Protein AF-W4F5Z4-F1 (afdb_monomer_lite)

Radius of gyration: 16.93 Å; chains: 1; bounding box: 47×24×44 Å

pLDDT: mean 82.04, std 13.46, range [45.28, 96.81]

Structure (mmCIF, N/CA/C/O backbone):
data_AF-W4F5Z4-F1
#
_entry.id   AF-W4F5Z4-F1
#
loop_
_atom_site.group_PDB
_atom_site.id
_atom_site.type_symbol
_atom_site.label_atom_id
_atom_site.label_alt_id
_atom_site.label_comp_id
_atom_site.label_asym_id
_atom_site.label_entity_id
_atom_site.label_seq_id
_atom_site.pdbx_PDB_ins_code
_atom_site.Cartn_x
_atom_site.Cartn_y
_atom_site.Cartn_z
_atom_site.occupancy
_atom_site.B_iso_or_equiv
_atom_site.auth_seq_id
_atom_site.auth_comp_id
_atom_site.auth_asym_id
_atom_site.auth_atom_id
_atom_site.pdbx_PDB_model_num
ATOM 1 N N . MET A 1 1 ? 32.328 9.376 -22.594 1.00 53.75 1 MET A N 1
ATOM 2 C CA . MET A 1 1 ? 31.387 9.771 -21.524 1.00 53.75 1 MET A CA 1
ATOM 3 C C . MET A 1 1 ? 29.986 9.459 -22.028 1.00 53.75 1 MET A C 1
ATOM 5 O O . MET A 1 1 ? 29.615 9.985 -23.068 1.00 53.75 1 MET A O 1
ATOM 9 N N . VAL A 1 2 ? 29.262 8.523 -21.409 1.00 65.06 2 VAL A N 1
ATOM 10 C CA . VAL A 1 2 ? 27.874 8.239 -21.817 1.00 65.06 2 VAL A CA 1
ATOM 11 C C . VAL A 1 2 ? 27.025 9.410 -21.333 1.00 65.06 2 VAL A C 1
ATOM 13 O O . VAL A 1 2 ? 27.004 9.684 -20.135 1.00 65.06 2 VAL A O 1
ATOM 16 N N . ASN A 1 3 ? 26.368 10.122 -22.249 1.00 63.09 3 ASN A N 1
ATOM 17 C CA . ASN A 1 3 ? 25.423 11.173 -21.881 1.00 63.09 3 ASN A CA 1
ATOM 18 C C . ASN A 1 3 ? 24.192 10.516 -21.256 1.00 63.09 3 ASN A C 1
ATOM 20 O O . ASN A 1 3 ? 23.300 10.039 -21.954 1.00 63.09 3 ASN A O 1
ATOM 24 N N . VAL A 1 4 ? 24.171 10.456 -19.926 1.00 76.56 4 VAL A N 1
ATOM 25 C CA . VAL A 1 4 ? 23.025 9.963 -19.168 1.00 76.56 4 VAL A CA 1
ATOM 26 C C . VAL A 1 4 ? 21.972 11.066 -19.151 1.00 76.56 4 VAL A C 1
ATOM 28 O O . VAL A 1 4 ? 22.025 11.991 -18.345 1.00 76.56 4 VAL A O 1
ATOM 31 N N . SER A 1 5 ? 21.008 10.980 -20.064 1.00 77.94 5 SER A N 1
ATOM 32 C CA . SER A 1 5 ? 19.778 11.765 -19.981 1.00 77.94 5 SER A CA 1
ATOM 33 C C . SER A 1 5 ? 18.873 11.203 -18.879 1.00 77.94 5 SER A C 1
ATOM 35 O O . SER A 1 5 ? 18.958 10.020 -18.530 1.00 77.94 5 SER A O 1
ATOM 37 N N . TYR A 1 6 ? 17.933 12.013 -18.391 1.00 74.50 6 TYR A N 1
ATOM 38 C CA . TYR A 1 6 ? 16.899 11.572 -17.449 1.00 74.50 6 TYR A CA 1
ATOM 39 C C . TYR A 1 6 ? 16.121 10.330 -17.934 1.00 74.50 6 TYR A C 1
ATOM 41 O O . TYR A 1 6 ? 15.678 9.518 -17.122 1.00 74.50 6 TYR A O 1
ATOM 49 N N . SER A 1 7 ? 15.971 10.147 -19.252 1.00 80.44 7 SER A N 1
ATOM 50 C CA . SER A 1 7 ? 15.231 9.015 -19.815 1.00 80.44 7 SER A CA 1
ATOM 51 C C . SER A 1 7 ? 16.056 7.733 -19.924 1.00 80.44 7 SER A C 1
ATOM 53 O O . SER A 1 7 ? 15.461 6.663 -19.970 1.00 80.44 7 SER A O 1
ATOM 55 N N . THR A 1 8 ? 17.390 7.804 -19.873 1.00 84.94 8 THR A N 1
ATOM 56 C CA . THR A 1 8 ? 18.302 6.666 -20.112 1.00 84.94 8 THR A CA 1
ATOM 57 C C . THR A 1 8 ? 17.916 5.409 -19.327 1.00 84.94 8 THR A C 1
ATOM 59 O O . THR A 1 8 ? 17.834 4.321 -19.894 1.00 84.94 8 THR A O 1
ATOM 62 N N . ILE A 1 9 ? 17.615 5.543 -18.027 1.00 83.38 9 ILE A N 1
ATOM 63 C CA . ILE A 1 9 ? 17.210 4.400 -17.190 1.00 83.38 9 ILE A CA 1
ATOM 64 C C . ILE A 1 9 ? 15.819 3.885 -17.567 1.00 83.38 9 ILE A C 1
ATOM 66 O O . ILE A 1 9 ? 15.607 2.677 -17.655 1.00 83.38 9 ILE A O 1
ATOM 70 N N . ARG A 1 10 ? 14.860 4.785 -17.799 1.00 83.25 10 ARG A N 1
ATOM 71 C CA . ARG A 1 10 ? 13.499 4.408 -18.205 1.00 83.25 10 ARG A CA 1
ATOM 72 C C . ARG A 1 10 ? 13.517 3.669 -19.542 1.00 83.25 10 ARG A C 1
ATOM 74 O O . ARG A 1 10 ? 12.848 2.651 -19.681 1.00 83.25 10 ARG A O 1
ATOM 81 N N . ASP A 1 11 ? 14.294 4.162 -20.494 1.00 84.75 11 ASP A N 1
ATOM 82 C CA . ASP A 1 11 ? 14.380 3.613 -21.841 1.00 84.75 11 ASP A CA 1
ATOM 83 C C . ASP A 1 11 ? 15.090 2.248 -21.814 1.00 84.75 11 ASP A C 1
ATOM 85 O O . ASP A 1 11 ? 14.611 1.293 -22.425 1.00 84.75 11 ASP A O 1
ATOM 89 N N . GLY A 1 12 ? 16.149 2.104 -21.007 1.00 87.00 12 GLY A N 1
ATOM 90 C CA . GLY A 1 12 ? 16.795 0.812 -20.751 1.00 87.00 12 GLY A CA 1
ATOM 91 C C . GLY A 1 12 ? 15.848 -0.227 -20.137 1.00 87.00 12 GLY A C 1
ATOM 92 O O . GLY A 1 12 ? 15.797 -1.365 -20.604 1.00 87.00 12 GLY A O 1
ATOM 93 N N . ILE A 1 13 ? 15.039 0.173 -19.149 1.00 86.25 13 ILE A N 1
ATOM 94 C CA . ILE A 1 13 ? 13.985 -0.671 -18.561 1.00 86.25 13 ILE A CA 1
ATOM 95 C C . ILE A 1 13 ? 12.956 -1.091 -19.619 1.00 86.25 13 ILE A C 1
ATOM 97 O O . ILE A 1 13 ? 12.591 -2.264 -19.688 1.00 86.25 13 ILE A O 1
ATOM 101 N N . ASN A 1 14 ? 12.506 -0.155 -20.460 1.00 84.81 14 ASN A N 1
ATOM 102 C CA . ASN A 1 14 ? 11.559 -0.435 -21.541 1.00 84.81 14 ASN A CA 1
ATOM 103 C C . ASN A 1 14 ? 12.097 -1.488 -22.512 1.00 84.81 14 ASN A C 1
ATOM 105 O O . ASN A 1 14 ? 11.398 -2.453 -22.830 1.00 84.81 14 ASN A O 1
ATOM 109 N N . VAL A 1 15 ? 13.354 -1.343 -22.934 1.00 87.94 15 VAL A N 1
ATOM 110 C CA . VAL A 1 15 ? 14.018 -2.312 -23.812 1.00 87.94 15 VAL A CA 1
ATOM 111 C C . VAL A 1 15 ? 14.142 -3.679 -23.138 1.00 87.94 15 VAL A C 1
ATOM 113 O O . VAL A 1 15 ? 13.843 -4.689 -23.774 1.00 87.94 15 VAL A O 1
ATOM 116 N N . ALA A 1 16 ? 14.554 -3.731 -21.869 1.00 87.50 16 ALA A N 1
ATOM 117 C CA . ALA A 1 16 ? 14.717 -4.986 -21.138 1.00 87.50 16 ALA A CA 1
ATOM 118 C C . ALA A 1 16 ? 13.390 -5.749 -20.997 1.00 87.50 16 ALA A C 1
ATOM 120 O O . ALA A 1 16 ? 13.319 -6.908 -21.397 1.00 87.50 16 ALA A O 1
ATOM 121 N N . CYS A 1 17 ? 12.325 -5.097 -20.523 1.00 86.75 17 CYS A N 1
ATOM 122 C CA . CYS A 1 17 ? 11.014 -5.737 -20.382 1.00 86.75 17 CYS A CA 1
ATOM 123 C C . CYS A 1 17 ? 10.438 -6.191 -21.729 1.00 86.75 17 CYS A C 1
ATOM 125 O O . CYS A 1 17 ? 9.893 -7.288 -21.809 1.00 86.75 17 CYS A O 1
ATOM 127 N N . LYS A 1 18 ? 10.613 -5.403 -22.805 1.00 86.62 18 LYS A N 1
ATOM 128 C CA . LYS A 1 18 ? 10.191 -5.811 -24.155 1.00 86.62 18 LYS A CA 1
ATOM 129 C C . LYS A 1 18 ? 10.913 -7.083 -24.606 1.00 86.62 18 LYS A C 1
ATOM 131 O O . LYS A 1 18 ? 10.277 -7.973 -25.159 1.00 86.62 18 LYS A O 1
ATOM 136 N N . LYS A 1 19 ? 12.223 -7.190 -24.352 1.00 90.50 19 LYS A N 1
ATOM 137 C CA . LYS A 1 19 ? 13.011 -8.395 -24.673 1.00 90.50 19 LYS A CA 1
ATOM 138 C C . LYS A 1 19 ? 12.550 -9.628 -23.897 1.00 90.50 19 LYS A C 1
ATOM 140 O O . LYS A 1 19 ? 12.630 -10.726 -24.430 1.00 90.50 19 LYS A O 1
ATOM 145 N N . THR A 1 20 ? 12.074 -9.457 -22.667 1.00 90.00 20 THR A N 1
ATOM 146 C CA . THR A 1 20 ? 11.593 -10.561 -21.823 1.00 90.00 20 THR A CA 1
ATOM 147 C C . THR A 1 20 ? 10.083 -10.799 -21.930 1.00 90.00 20 THR A C 1
ATOM 149 O O . THR A 1 20 ? 9.553 -11.596 -21.164 1.00 90.00 20 THR A O 1
ATOM 152 N N . GLY A 1 21 ? 9.374 -10.103 -22.828 1.00 86.94 21 GLY A N 1
ATOM 153 C CA . GLY A 1 21 ? 7.923 -10.246 -23.006 1.00 86.94 21 GLY A CA 1
ATOM 154 C C . GLY A 1 21 ? 7.074 -9.714 -21.843 1.00 86.94 21 GLY A C 1
ATOM 155 O O . GLY A 1 21 ? 5.911 -10.083 -21.722 1.00 86.94 21 GLY A O 1
ATOM 156 N N . ILE A 1 22 ? 7.636 -8.864 -20.978 1.00 83.25 22 ILE A N 1
ATOM 157 C CA . ILE A 1 22 ? 6.903 -8.232 -19.875 1.00 83.25 22 ILE A CA 1
ATOM 158 C C . ILE A 1 22 ? 6.246 -6.960 -20.404 1.00 83.25 22 ILE A C 1
ATOM 160 O O . ILE A 1 22 ? 6.940 -5.998 -20.750 1.00 83.25 22 ILE A O 1
ATOM 164 N N . ASP A 1 23 ? 4.916 -6.945 -20.437 1.00 79.38 23 ASP A N 1
ATOM 165 C CA . ASP A 1 23 ? 4.164 -5.747 -20.793 1.00 79.38 23 ASP A CA 1
ATOM 166 C C . ASP A 1 23 ? 4.251 -4.697 -19.674 1.00 79.38 23 ASP A C 1
ATOM 168 O O . ASP A 1 23 ? 4.140 -5.001 -18.482 1.00 79.38 23 ASP A O 1
ATOM 172 N N . GLN A 1 24 ? 4.481 -3.443 -20.053 1.00 74.44 24 GLN A N 1
ATOM 173 C CA . GLN A 1 24 ? 4.545 -2.333 -19.114 1.00 74.44 24 GLN A CA 1
ATOM 174 C C . GLN A 1 24 ? 3.927 -1.070 -19.704 1.00 74.44 24 GLN A C 1
ATOM 176 O O . GLN A 1 24 ? 4.166 -0.707 -20.851 1.00 74.44 24 GLN A O 1
ATOM 181 N N . ALA A 1 25 ? 3.239 -0.299 -18.864 1.00 72.19 25 ALA A N 1
ATOM 182 C CA . ALA A 1 25 ? 2.652 0.989 -19.237 1.00 72.19 25 ALA A CA 1
ATOM 183 C C . ALA A 1 25 ? 3.690 2.136 -19.346 1.00 72.19 25 ALA A C 1
ATOM 185 O O . ALA A 1 25 ? 3.401 3.274 -18.981 1.00 72.19 25 ALA A O 1
ATOM 186 N N . GLY A 1 26 ? 4.935 1.841 -19.739 1.00 67.88 26 GLY A N 1
ATOM 187 C CA . GLY A 1 26 ? 6.015 2.829 -19.888 1.00 67.88 26 GLY A CA 1
ATOM 188 C C . GLY A 1 26 ? 6.423 3.553 -18.595 1.00 67.88 26 GLY A C 1
ATOM 189 O O . GLY A 1 26 ? 7.039 4.619 -18.645 1.00 67.88 26 GLY A O 1
ATOM 190 N N . ARG A 1 27 ? 6.083 2.997 -17.422 1.00 69.56 27 ARG A N 1
ATOM 191 C CA . ARG A 1 27 ? 6.324 3.621 -16.105 1.00 69.56 27 ARG A CA 1
ATOM 192 C C . ARG A 1 27 ? 7.799 3.581 -15.673 1.00 69.56 27 ARG A C 1
ATOM 194 O O . ARG A 1 27 ? 8.158 4.228 -14.685 1.00 69.56 27 ARG A O 1
ATOM 201 N N . GLY A 1 28 ? 8.659 2.838 -16.375 1.00 76.56 28 GLY A N 1
ATOM 202 C CA . GLY A 1 28 ? 10.080 2.710 -16.047 1.00 76.56 28 GLY A CA 1
ATOM 203 C C . GLY A 1 28 ? 10.304 2.248 -14.605 1.00 76.56 28 GLY A C 1
ATOM 204 O O . GLY A 1 28 ? 9.616 1.362 -14.100 1.00 76.56 28 GLY A O 1
ATOM 205 N N . ALA A 1 29 ? 11.218 2.913 -13.894 1.00 78.94 29 ALA A N 1
ATOM 206 C CA . ALA A 1 29 ? 11.532 2.611 -12.494 1.00 78.94 29 ALA A CA 1
ATOM 207 C C . ALA A 1 29 ? 10.331 2.754 -11.535 1.00 78.94 29 ALA A C 1
ATOM 209 O O . ALA A 1 29 ? 10.319 2.152 -10.461 1.00 78.94 29 ALA A O 1
ATOM 210 N N . HIS A 1 30 ? 9.301 3.527 -11.901 1.00 78.00 30 HIS A N 1
ATOM 211 C CA . HIS A 1 30 ? 8.116 3.678 -11.059 1.00 78.00 30 HIS A CA 1
ATOM 212 C C . HIS A 1 30 ? 7.301 2.380 -10.980 1.00 78.00 30 HIS A C 1
ATOM 214 O O . HIS A 1 30 ? 6.829 2.034 -9.900 1.00 78.00 30 HIS A O 1
ATOM 220 N N . GLY A 1 31 ? 7.223 1.614 -12.077 1.00 77.81 31 GLY A N 1
ATOM 221 C CA . GLY A 1 31 ? 6.574 0.297 -12.102 1.00 77.81 31 GLY A CA 1
ATOM 222 C C . GLY A 1 31 ? 7.196 -0.678 -11.099 1.00 77.81 31 GLY A C 1
ATOM 223 O O . GLY A 1 31 ? 6.483 -1.315 -10.326 1.00 77.81 31 GLY A O 1
ATOM 224 N N . PHE A 1 32 ? 8.529 -0.706 -11.030 1.00 82.25 32 PHE A N 1
ATOM 225 C CA . PHE A 1 32 ? 9.258 -1.531 -10.065 1.00 82.25 32 PHE A CA 1
ATOM 226 C C . PHE A 1 32 ? 9.018 -1.113 -8.614 1.00 82.25 32 PHE A C 1
ATOM 228 O O . PHE A 1 32 ? 8.898 -1.978 -7.751 1.00 82.25 32 PHE A O 1
ATOM 235 N N . ARG A 1 33 ? 8.877 0.190 -8.330 1.00 82.38 33 ARG A N 1
ATOM 236 C CA . ARG A 1 33 ? 8.518 0.656 -6.979 1.00 82.38 33 ARG A CA 1
ATOM 237 C C . ARG A 1 33 ? 7.151 0.131 -6.537 1.00 82.38 33 ARG A C 1
ATOM 239 O O . ARG A 1 33 ? 7.022 -0.294 -5.393 1.00 82.38 33 ARG A O 1
ATOM 246 N N . HIS A 1 34 ? 6.161 0.111 -7.432 1.00 82.25 34 HIS A N 1
ATOM 247 C CA . HIS A 1 34 ? 4.853 -0.482 -7.132 1.00 82.25 34 HIS A CA 1
ATOM 248 C C . HIS A 1 34 ? 4.945 -1.993 -6.914 1.00 82.25 34 HIS A C 1
ATOM 250 O O . HIS A 1 34 ? 4.389 -2.509 -5.949 1.00 82.25 34 HIS A O 1
ATOM 256 N N . ALA A 1 35 ? 5.651 -2.704 -7.798 1.00 84.62 35 ALA A N 1
ATOM 257 C CA . ALA A 1 35 ? 5.823 -4.150 -7.686 1.00 84.62 35 ALA A CA 1
ATOM 258 C C . ALA A 1 35 ? 6.503 -4.534 -6.362 1.00 84.62 35 ALA A C 1
ATOM 260 O O . ALA A 1 35 ? 6.034 -5.431 -5.665 1.00 84.62 35 ALA A O 1
ATOM 261 N N . TYR A 1 36 ? 7.546 -3.794 -5.976 1.00 88.38 36 TYR A N 1
ATOM 262 C CA . TYR A 1 36 ? 8.211 -3.954 -4.688 1.00 88.38 36 TYR A CA 1
ATOM 263 C C . TYR A 1 36 ? 7.252 -3.726 -3.517 1.00 88.38 36 TYR A C 1
ATOM 265 O O . TYR A 1 36 ? 7.169 -4.565 -2.625 1.00 88.38 36 TYR A O 1
ATOM 273 N N . ALA A 1 37 ? 6.498 -2.623 -3.530 1.00 86.50 37 ALA A N 1
ATOM 274 C CA . ALA A 1 37 ? 5.564 -2.308 -2.455 1.00 86.50 37 ALA A CA 1
ATOM 275 C C . ALA A 1 37 ? 4.496 -3.394 -2.282 1.00 86.50 37 ALA A C 1
ATOM 277 O O . ALA A 1 37 ? 4.261 -3.831 -1.160 1.00 86.50 37 ALA A O 1
ATOM 278 N N . ARG A 1 38 ? 3.903 -3.874 -3.384 1.00 87.69 38 ARG A N 1
ATOM 279 C CA . ARG A 1 38 ? 2.907 -4.958 -3.354 1.00 87.69 38 ARG A CA 1
ATOM 280 C C . ARG A 1 38 ? 3.502 -6.248 -2.793 1.00 87.69 38 ARG A C 1
ATOM 282 O O . ARG A 1 38 ? 2.940 -6.820 -1.868 1.00 87.69 38 ARG A O 1
ATOM 289 N N . ASN A 1 39 ? 4.685 -6.640 -3.264 1.00 91.88 39 ASN A N 1
ATOM 290 C CA . ASN A 1 39 ? 5.365 -7.830 -2.756 1.00 91.88 39 ASN A CA 1
ATOM 291 C C . ASN A 1 39 ? 5.696 -7.708 -1.255 1.00 91.88 39 ASN A C 1
ATOM 293 O O . ASN A 1 39 ? 5.486 -8.643 -0.486 1.00 91.88 39 ASN A O 1
ATOM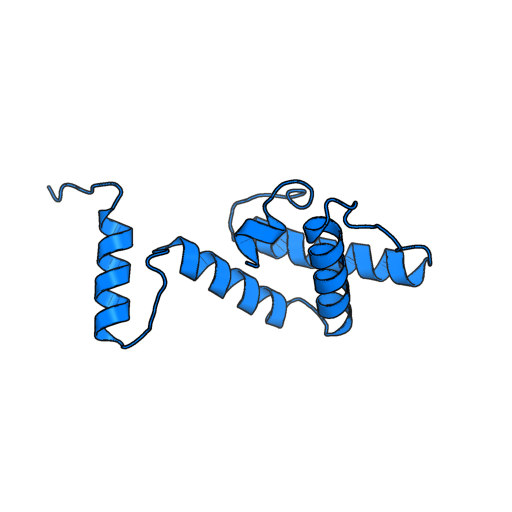 297 N N . ARG A 1 40 ? 6.141 -6.531 -0.797 1.00 92.25 40 ARG A N 1
ATOM 298 C CA . ARG A 1 40 ? 6.395 -6.303 0.632 1.00 92.25 40 ARG A CA 1
ATOM 299 C C . ARG A 1 40 ? 5.125 -6.265 1.468 1.00 92.25 40 ARG A C 1
ATOM 301 O O . ARG A 1 40 ? 5.160 -6.762 2.588 1.00 92.25 40 ARG A O 1
ATOM 308 N N . MET A 1 41 ? 4.011 -5.755 0.944 1.00 91.19 41 MET A N 1
ATOM 309 C CA . MET A 1 41 ? 2.709 -5.899 1.603 1.00 91.19 41 MET A CA 1
ATOM 310 C C . MET A 1 41 ? 2.354 -7.375 1.775 1.00 91.19 41 MET A C 1
ATOM 312 O O . MET A 1 41 ? 1.906 -7.762 2.849 1.00 91.19 41 MET A O 1
ATOM 316 N N . ASP A 1 42 ? 2.616 -8.216 0.772 1.00 92.31 42 ASP A N 1
ATOM 317 C CA . ASP A 1 42 ? 2.352 -9.651 0.880 1.00 92.31 42 ASP A CA 1
ATOM 318 C C . ASP A 1 42 ? 3.188 -10.353 1.948 1.00 92.31 42 ASP A C 1
ATOM 320 O O . ASP A 1 42 ? 2.703 -11.290 2.576 1.00 92.31 42 ASP A O 1
ATOM 324 N N . GLN A 1 43 ? 4.409 -9.875 2.182 1.00 94.56 43 GLN A N 1
ATOM 325 C CA . GLN A 1 43 ? 5.326 -10.432 3.176 1.00 94.56 43 GLN A CA 1
ATOM 326 C C . GLN A 1 43 ? 5.103 -9.893 4.594 1.00 94.56 43 GLN A C 1
ATOM 328 O O . GLN A 1 43 ? 5.450 -10.567 5.561 1.00 94.56 43 GLN A O 1
ATOM 333 N N . LEU A 1 44 ? 4.606 -8.661 4.731 1.00 93.88 44 LEU A N 1
ATOM 334 C CA . LEU A 1 44 ? 4.527 -7.962 6.017 1.00 93.88 44 LEU A CA 1
ATOM 335 C C . LEU A 1 44 ? 3.117 -7.890 6.596 1.00 93.88 44 LEU A C 1
ATOM 337 O O . LEU A 1 44 ? 2.991 -7.683 7.800 1.00 93.88 44 LEU A O 1
ATOM 341 N N . MET A 1 45 ? 2.081 -8.000 5.762 1.00 94.44 45 MET A N 1
ATOM 342 C CA . MET A 1 45 ? 0.698 -7.804 6.187 1.00 94.44 45 MET A CA 1
ATOM 343 C C . MET A 1 45 ? -0.077 -9.117 6.239 1.00 94.44 45 MET A C 1
ATOM 345 O O . MET A 1 45 ? -0.056 -9.912 5.297 1.00 94.44 45 MET A O 1
ATOM 349 N N . THR A 1 46 ? -0.839 -9.299 7.316 1.00 96.81 46 THR A N 1
ATOM 350 C CA . THR A 1 46 ? -1.859 -10.349 7.414 1.00 96.81 46 THR A CA 1
ATOM 351 C C . THR A 1 46 ? -3.022 -10.079 6.455 1.00 96.81 46 THR A C 1
ATOM 353 O O . THR A 1 46 ? -3.174 -8.976 5.924 1.00 96.81 46 THR A O 1
ATOM 356 N N . ALA A 1 47 ? -3.889 -11.074 6.241 1.00 95.75 47 ALA A N 1
ATOM 357 C CA . ALA A 1 47 ? -5.095 -10.899 5.428 1.00 95.75 47 ALA A CA 1
ATOM 358 C C . A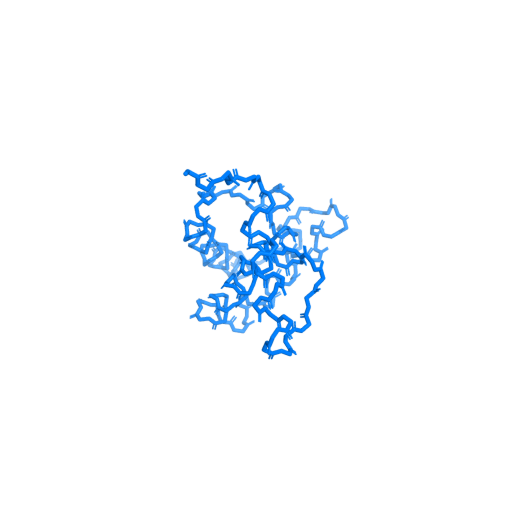LA A 1 47 ? -5.998 -9.769 5.962 1.00 95.75 47 ALA A C 1
ATOM 360 O O . ALA A 1 47 ? -6.470 -8.936 5.193 1.00 95.75 47 ALA A O 1
ATOM 361 N N . GLU A 1 48 ? -6.169 -9.682 7.282 1.00 95.56 48 GLU A N 1
ATOM 362 C CA . GLU A 1 48 ? -6.950 -8.626 7.936 1.00 95.56 48 GLU A CA 1
ATOM 363 C C . GLU A 1 48 ? -6.335 -7.240 7.725 1.00 95.56 48 GLU A C 1
ATOM 365 O O . GLU A 1 48 ? -7.045 -6.281 7.424 1.00 95.56 48 GLU A O 1
ATOM 370 N N . GLN A 1 49 ? -5.006 -7.134 7.807 1.00 94.62 49 GLN A N 1
ATOM 371 C CA . GLN A 1 49 ? -4.294 -5.885 7.540 1.00 94.62 49 GLN A CA 1
ATOM 372 C C . GLN A 1 49 ? -4.400 -5.472 6.067 1.00 94.62 49 GLN A C 1
ATOM 374 O O . GLN A 1 49 ? -4.559 -4.289 5.776 1.00 94.62 49 GLN A O 1
ATOM 379 N N . LYS A 1 50 ? -4.378 -6.424 5.124 1.00 93.06 50 LYS A N 1
ATOM 380 C CA . LYS A 1 50 ? -4.625 -6.139 3.698 1.00 93.06 50 LYS A CA 1
ATOM 381 C C . LYS A 1 50 ? -6.050 -5.631 3.467 1.00 93.06 50 LYS A C 1
ATOM 383 O O . LYS A 1 50 ? -6.230 -4.648 2.753 1.00 93.06 50 LYS A O 1
ATOM 388 N N . THR A 1 51 ? -7.045 -6.229 4.121 1.00 94.25 51 THR A N 1
ATOM 389 C CA . THR A 1 51 ? -8.437 -5.752 4.082 1.00 94.25 51 THR A CA 1
ATOM 390 C C . THR A 1 51 ? -8.567 -4.350 4.677 1.00 94.25 51 THR A C 1
ATOM 392 O O . THR A 1 51 ? -9.204 -3.480 4.083 1.00 94.25 51 THR A O 1
ATOM 395 N N . MET A 1 52 ? -7.921 -4.088 5.817 1.00 94.06 52 MET A N 1
ATOM 396 C CA . MET A 1 52 ? -7.870 -2.752 6.413 1.00 94.06 52 MET A CA 1
ATOM 397 C C . MET A 1 52 ? -7.183 -1.747 5.478 1.00 94.06 52 MET A C 1
ATOM 399 O O . MET A 1 52 ? -7.682 -0.641 5.292 1.00 94.06 52 MET A O 1
ATOM 403 N N . MET A 1 53 ? -6.088 -2.134 4.819 1.00 90.69 53 MET A N 1
ATOM 404 C CA . MET A 1 53 ? -5.417 -1.292 3.827 1.00 90.69 53 MET A CA 1
ATOM 405 C C . MET A 1 53 ? -6.335 -0.960 2.649 1.00 90.69 53 MET A C 1
ATOM 407 O O . MET A 1 53 ? -6.369 0.189 2.212 1.00 90.69 53 MET A O 1
ATOM 411 N N . GLN A 1 54 ? -7.122 -1.924 2.167 1.00 89.88 54 GLN A N 1
ATOM 412 C CA . GLN A 1 54 ? -8.101 -1.670 1.113 1.00 89.88 54 GLN A CA 1
ATOM 413 C C . GLN A 1 54 ? -9.173 -0.673 1.572 1.00 89.88 54 GLN A C 1
ATOM 415 O O . GLN A 1 54 ? -9.412 0.308 0.874 1.00 89.88 54 GLN A O 1
ATOM 420 N N . ARG A 1 55 ? -9.721 -0.828 2.788 1.00 91.31 55 ARG A N 1
ATOM 421 C CA . ARG A 1 55 ? -10.657 0.152 3.380 1.00 91.31 55 ARG A CA 1
ATOM 422 C C . ARG A 1 55 ? -10.052 1.560 3.427 1.00 91.31 55 ARG A C 1
ATOM 424 O O . ARG A 1 55 ? -10.721 2.533 3.083 1.00 91.31 55 ARG A O 1
ATOM 431 N N . ILE A 1 56 ? -8.781 1.676 3.818 1.00 88.56 56 ILE A N 1
ATOM 432 C CA . ILE A 1 56 ? -8.050 2.952 3.844 1.00 88.56 56 ILE A CA 1
ATOM 433 C C . ILE A 1 56 ? -7.940 3.550 2.434 1.00 88.56 56 ILE A C 1
ATOM 435 O O . ILE A 1 56 ? -8.214 4.739 2.245 1.00 88.56 56 ILE A O 1
ATOM 439 N N . ILE A 1 57 ? -7.549 2.743 1.441 1.00 86.31 57 ILE A N 1
ATOM 440 C CA . ILE A 1 57 ? -7.450 3.164 0.036 1.00 86.31 57 ILE A CA 1
ATOM 441 C C . ILE A 1 57 ? -8.804 3.665 -0.459 1.00 86.31 57 ILE A C 1
ATOM 443 O O . ILE A 1 57 ? -8.862 4.748 -1.046 1.00 86.31 57 ILE A O 1
ATOM 447 N N . ASP A 1 58 ? -9.874 2.920 -0.190 1.00 88.38 58 ASP A N 1
ATOM 448 C CA . ASP A 1 58 ? -11.231 3.240 -0.623 1.00 88.38 58 ASP A CA 1
ATOM 449 C C . ASP A 1 58 ? -11.705 4.551 0.002 1.00 88.38 58 ASP A C 1
ATOM 451 O O . ASP A 1 58 ? -12.146 5.445 -0.723 1.00 88.38 58 ASP A O 1
ATOM 455 N N . ASN A 1 59 ? -11.497 4.740 1.309 1.00 88.00 59 ASN A N 1
ATOM 456 C CA . ASN A 1 59 ? -11.766 6.002 1.999 1.00 88.00 59 ASN A CA 1
ATOM 457 C C . ASN A 1 59 ? -11.035 7.180 1.330 1.00 88.00 59 ASN A C 1
ATOM 459 O O . ASN A 1 59 ? -11.649 8.187 0.966 1.0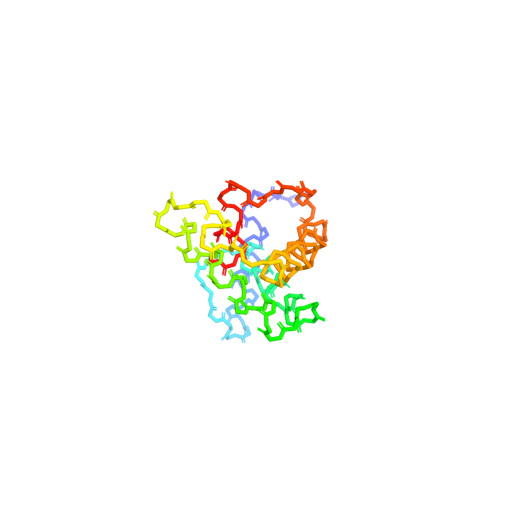0 88.00 59 ASN A O 1
ATOM 463 N N . CYS A 1 60 ? -9.727 7.048 1.100 1.00 84.50 60 CYS A N 1
ATOM 464 C CA . CYS A 1 60 ? -8.934 8.083 0.439 1.00 84.50 60 CYS A CA 1
ATOM 465 C C . CYS A 1 60 ? -9.292 8.268 -1.046 1.00 84.50 60 CYS A C 1
ATOM 467 O O . CYS A 1 60 ? -9.031 9.329 -1.624 1.00 84.50 60 CYS A O 1
ATOM 469 N N . SER A 1 61 ? -9.856 7.250 -1.702 1.00 84.06 61 SER A N 1
ATOM 470 C CA . SER A 1 61 ? -10.264 7.321 -3.106 1.00 84.06 61 SER A CA 1
ATOM 471 C C . SER A 1 61 ? -11.378 8.348 -3.311 1.00 84.06 61 SER A C 1
ATOM 473 O O . SER A 1 61 ? -11.306 9.113 -4.274 1.00 84.06 61 SER A O 1
ATOM 475 N N . ILE A 1 62 ? -12.281 8.451 -2.329 1.00 86.31 62 ILE A N 1
ATOM 476 C CA . ILE A 1 62 ? -13.445 9.345 -2.291 1.00 86.31 62 ILE A CA 1
ATOM 477 C C . ILE A 1 62 ? -13.241 10.584 -1.398 1.00 86.31 62 ILE A C 1
ATOM 479 O O . ILE A 1 62 ? -14.206 11.180 -0.928 1.00 86.31 62 ILE A O 1
ATOM 483 N N . ASN A 1 63 ? -11.987 10.982 -1.152 1.00 84.12 63 ASN A N 1
ATOM 484 C CA . ASN A 1 63 ? -11.609 12.144 -0.328 1.00 84.12 63 ASN A CA 1
ATOM 485 C C . ASN A 1 63 ? -12.082 12.096 1.140 1.00 84.12 63 ASN A C 1
ATOM 487 O O . ASN A 1 63 ? -12.193 13.138 1.787 1.00 84.12 63 ASN A O 1
ATOM 491 N N . ARG A 1 64 ? -12.322 10.905 1.700 1.00 86.69 64 ARG A N 1
ATOM 492 C CA . ARG A 1 64 ? -12.519 10.733 3.146 1.00 86.69 64 ARG A CA 1
ATOM 493 C C . ARG A 1 64 ? -11.180 10.552 3.860 1.00 86.69 64 ARG A C 1
ATOM 495 O O . ARG A 1 64 ? -10.162 10.215 3.250 1.00 86.69 64 ARG A O 1
ATOM 502 N N . LYS A 1 65 ? -11.192 10.770 5.179 1.00 87.19 65 LYS A N 1
ATOM 503 C CA . LYS A 1 65 ? -10.048 10.459 6.046 1.00 87.19 65 LYS A CA 1
ATOM 504 C C . LYS A 1 65 ? -9.761 8.954 6.023 1.00 87.19 65 LYS A C 1
ATOM 506 O O . LYS A 1 65 ? -10.686 8.156 5.916 1.00 87.19 65 LYS A O 1
ATOM 511 N N . ALA A 1 66 ? -8.488 8.577 6.136 1.00 85.94 66 ALA A N 1
ATOM 512 C CA . ALA A 1 66 ? -8.049 7.179 6.116 1.00 85.94 66 ALA A CA 1
ATOM 513 C C . ALA A 1 66 ? -8.731 6.323 7.200 1.00 85.94 66 ALA A C 1
ATOM 515 O O . ALA A 1 66 ? -9.107 5.184 6.940 1.00 85.94 66 ALA A O 1
ATOM 516 N N . ASP A 1 67 ? -8.942 6.907 8.378 1.00 89.25 67 ASP A N 1
ATOM 517 C CA . ASP A 1 67 ? -9.567 6.296 9.552 1.00 89.25 67 ASP A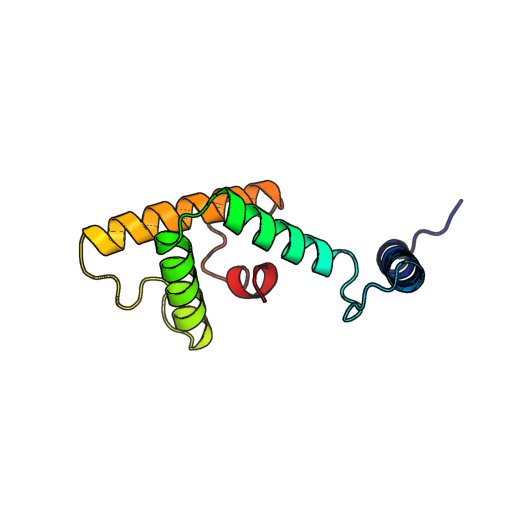 CA 1
ATOM 518 C C . ASP A 1 67 ? -11.103 6.401 9.570 1.00 89.25 67 ASP A C 1
ATOM 520 O O . ASP A 1 67 ? -11.749 6.078 10.568 1.00 89.25 67 ASP A O 1
ATOM 524 N N . TYR A 1 68 ? -11.719 6.848 8.473 1.00 89.88 68 TYR A N 1
ATOM 525 C CA . TYR A 1 68 ? -13.166 6.995 8.411 1.00 89.88 68 TYR A CA 1
ATOM 526 C C . TYR A 1 68 ? -13.871 5.647 8.634 1.00 89.88 68 TYR A C 1
ATOM 528 O O . TYR A 1 68 ? -13.638 4.676 7.911 1.00 89.88 68 TYR A O 1
ATOM 536 N N . GLY A 1 69 ? -14.758 5.601 9.634 1.00 90.69 69 GLY A N 1
ATOM 537 C CA . GLY A 1 69 ? -15.503 4.396 10.013 1.00 90.69 69 GLY A CA 1
ATOM 538 C C . GLY A 1 69 ? -14.734 3.404 10.897 1.00 90.69 69 GLY A C 1
ATOM 539 O O . GLY A 1 69 ? -15.205 2.285 11.080 1.00 90.69 69 GLY A O 1
ATOM 540 N N . ILE A 1 70 ? -13.576 3.783 11.445 1.00 91.38 70 ILE A N 1
ATOM 541 C CA . ILE A 1 70 ? -12.778 2.971 12.380 1.00 91.38 70 ILE A CA 1
ATOM 542 C C . ILE A 1 70 ? -13.113 3.412 13.809 1.00 91.38 70 ILE A C 1
ATOM 544 O O . ILE A 1 70 ? -12.547 4.373 14.328 1.00 91.38 70 ILE A O 1
ATOM 548 N N . LEU A 1 71 ? -14.098 2.750 14.425 1.00 91.38 71 LEU A N 1
ATOM 549 C CA . LEU A 1 71 ? -14.686 3.197 15.697 1.00 91.38 71 LEU A CA 1
ATOM 550 C C . LEU A 1 71 ? -14.363 2.284 16.884 1.00 91.38 71 LEU A C 1
ATOM 552 O O . LEU A 1 71 ? -14.148 2.789 17.986 1.00 91.38 71 LEU A O 1
ATOM 556 N N . SER A 1 72 ? -14.320 0.965 16.675 1.00 95.00 72 SER A N 1
ATOM 557 C CA . SER A 1 72 ? -14.039 0.004 17.746 1.00 95.00 72 SER A CA 1
ATOM 558 C C . SER A 1 72 ? -12.554 -0.006 18.109 1.00 95.00 72 SER A C 1
ATOM 560 O O . SER A 1 72 ? -11.695 0.263 17.268 1.00 95.00 72 SER A O 1
ATOM 562 N N . GLU A 1 73 ? -12.234 -0.347 19.359 1.00 95.19 73 GLU A N 1
ATOM 563 C CA . GLU A 1 73 ? -10.836 -0.468 19.795 1.00 95.19 73 GLU A CA 1
ATOM 564 C C . GLU A 1 73 ? -10.082 -1.537 18.998 1.00 95.19 73 GLU A C 1
ATOM 566 O O . GLU A 1 73 ? -8.954 -1.305 18.574 1.00 95.19 73 GLU A O 1
ATOM 571 N N . THR A 1 74 ? -10.735 -2.656 18.679 1.00 93.69 74 THR A N 1
ATOM 572 C CA . THR A 1 74 ? -10.166 -3.699 17.816 1.00 93.69 74 THR A CA 1
ATOM 573 C C . THR A 1 74 ? -9.814 -3.162 16.425 1.00 93.69 74 THR A C 1
ATOM 575 O O . THR A 1 74 ? -8.700 -3.388 15.948 1.00 93.69 74 THR A O 1
ATOM 578 N N . ASP A 1 75 ? -10.713 -2.396 15.794 1.00 92.81 75 ASP A N 1
ATOM 579 C CA . ASP A 1 75 ? -10.454 -1.791 14.483 1.00 92.81 75 ASP A CA 1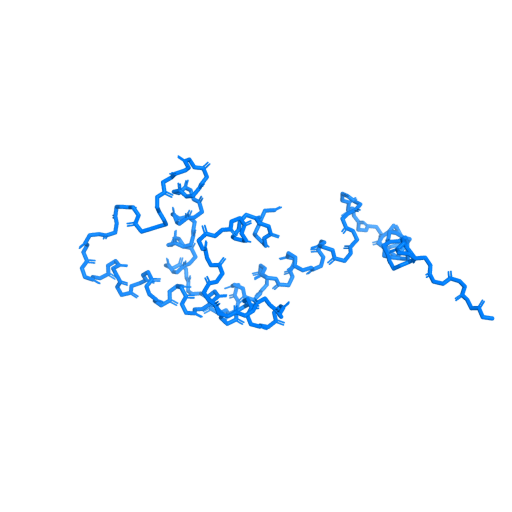
ATOM 580 C C . ASP A 1 75 ? -9.319 -0.761 14.563 1.00 92.81 75 ASP A C 1
ATOM 582 O O . ASP A 1 75 ? -8.487 -0.699 13.656 1.00 92.81 75 ASP A O 1
ATOM 586 N N . LYS A 1 76 ? -9.229 0.017 15.651 1.00 94.69 76 LYS A N 1
ATOM 587 C CA . LYS A 1 76 ? -8.126 0.969 15.870 1.00 94.69 76 LYS A CA 1
ATOM 588 C C . LYS A 1 76 ? -6.783 0.260 16.029 1.00 94.69 76 LYS A C 1
ATOM 590 O O . LYS A 1 76 ? -5.793 0.704 15.445 1.00 94.69 76 LYS A O 1
ATOM 595 N N . THR A 1 77 ? -6.729 -0.844 16.775 1.00 96.44 77 THR A N 1
ATOM 596 C CA . THR A 1 77 ? -5.513 -1.660 16.906 1.00 96.44 77 THR A CA 1
ATOM 597 C C . THR A 1 77 ? -5.085 -2.216 15.550 1.00 96.44 77 THR A C 1
ATOM 599 O O . THR A 1 77 ? -3.923 -2.062 15.166 1.00 96.44 77 THR A O 1
ATOM 602 N N . LEU A 1 78 ? -6.021 -2.787 14.785 1.00 96.25 78 LEU A N 1
ATOM 603 C CA . LEU A 1 78 ? -5.743 -3.312 13.448 1.00 96.25 78 LEU A CA 1
ATOM 604 C C . LEU A 1 78 ? -5.285 -2.207 12.485 1.00 96.25 78 LEU A C 1
ATOM 606 O O . LEU A 1 78 ? -4.330 -2.398 11.730 1.00 96.25 78 LEU A O 1
ATOM 610 N N . TYR A 1 79 ? -5.921 -1.035 12.534 1.00 93.81 79 TYR A N 1
ATOM 611 C CA . TYR A 1 79 ? -5.530 0.139 11.758 1.00 93.81 79 TYR A CA 1
ATOM 612 C C . TYR A 1 79 ? -4.097 0.575 12.069 1.00 93.81 79 TYR A C 1
ATOM 614 O O . TYR A 1 79 ? -3.299 0.752 11.149 1.00 93.81 79 TYR A O 1
ATOM 622 N N . ASN A 1 80 ? -3.739 0.689 13.349 1.00 93.44 80 ASN A N 1
ATOM 623 C CA . ASN A 1 80 ? -2.395 1.086 13.762 1.00 93.44 80 ASN A CA 1
ATOM 624 C C . ASN A 1 80 ? -1.336 0.059 13.339 1.00 93.44 80 ASN A C 1
ATOM 626 O O . ASN A 1 80 ? -0.308 0.445 12.789 1.00 93.44 80 ASN A O 1
ATOM 630 N N . ALA A 1 81 ? -1.609 -1.239 13.485 1.00 94.81 81 ALA A N 1
ATOM 631 C CA . ALA A 1 81 ? -0.695 -2.286 13.027 1.00 94.81 81 ALA A CA 1
ATOM 632 C C . ALA A 1 81 ? -0.522 -2.276 11.493 1.00 94.81 81 ALA A C 1
ATOM 634 O O . ALA A 1 81 ? 0.590 -2.385 10.974 1.00 94.81 81 ALA A O 1
ATOM 635 N N . THR A 1 82 ? -1.620 -2.082 10.752 1.00 93.94 82 THR A N 1
ATOM 636 C CA . THR A 1 82 ? -1.606 -1.938 9.283 1.00 93.94 82 THR A CA 1
ATOM 637 C C . THR A 1 82 ? -0.768 -0.732 8.859 1.00 93.94 82 THR A C 1
ATOM 639 O O . THR A 1 82 ? 0.034 -0.795 7.924 1.00 93.94 82 THR A O 1
ATOM 642 N N . LYS A 1 83 ? -0.941 0.375 9.581 1.00 89.69 83 LYS A N 1
ATOM 643 C CA . LYS A 1 83 ? -0.208 1.617 9.397 1.00 89.69 83 LYS A CA 1
ATOM 644 C C . LYS A 1 83 ? 1.289 1.376 9.617 1.00 89.69 83 LYS A C 1
ATOM 646 O O . LYS A 1 83 ? 2.069 1.607 8.702 1.00 89.69 83 LYS A O 1
ATOM 651 N N . GLU A 1 84 ? 1.707 0.804 10.739 1.00 91.62 84 GLU A N 1
ATOM 652 C CA . GLU A 1 84 ? 3.121 0.492 11.007 1.00 91.62 84 GLU A CA 1
ATOM 653 C C . GLU A 1 84 ? 3.778 -0.380 9.925 1.00 91.62 84 GLU A C 1
ATOM 655 O O . GLU A 1 84 ? 4.892 -0.078 9.478 1.00 91.62 84 GLU A O 1
ATOM 660 N N . ALA A 1 85 ? 3.076 -1.412 9.444 1.00 92.19 85 ALA A N 1
ATOM 661 C CA . ALA A 1 85 ? 3.559 -2.251 8.349 1.00 92.19 85 ALA A CA 1
ATOM 662 C C . ALA A 1 85 ? 3.801 -1.433 7.068 1.00 92.19 85 ALA A C 1
ATOM 664 O O . ALA A 1 85 ? 4.837 -1.578 6.415 1.00 92.19 85 ALA A O 1
ATOM 665 N N . MET A 1 86 ? 2.892 -0.517 6.731 1.00 88.69 86 MET A N 1
ATOM 666 C CA . MET A 1 86 ? 3.041 0.358 5.569 1.00 88.69 86 MET A CA 1
ATOM 667 C C . MET A 1 86 ? 4.172 1.378 5.732 1.00 88.69 86 MET A C 1
ATOM 669 O O . MET A 1 86 ? 4.893 1.670 4.777 1.00 88.69 86 MET A O 1
ATOM 673 N N . ASP A 1 87 ? 4.378 1.898 6.940 1.00 88.12 87 ASP A N 1
ATOM 674 C CA . ASP A 1 87 ? 5.470 2.834 7.218 1.00 88.12 87 ASP A CA 1
ATOM 675 C C . ASP A 1 87 ? 6.840 2.182 7.031 1.00 88.12 87 ASP A C 1
ATOM 677 O O . ASP A 1 87 ? 7.781 2.815 6.542 1.00 88.12 87 ASP A O 1
ATOM 681 N N . ARG A 1 88 ? 6.949 0.890 7.359 1.00 90.25 88 ARG A N 1
ATOM 682 C CA . ARG A 1 88 ? 8.145 0.103 7.059 1.00 90.25 88 ARG A CA 1
ATOM 683 C C . ARG A 1 88 ? 8.405 0.041 5.553 1.00 90.25 88 ARG A C 1
ATOM 685 O O . ARG A 1 88 ? 9.527 0.316 5.136 1.00 90.25 88 ARG A O 1
ATOM 692 N N . ILE A 1 89 ? 7.381 -0.228 4.743 1.00 89.12 89 ILE A N 1
ATOM 693 C CA . ILE A 1 89 ? 7.496 -0.265 3.274 1.00 89.12 89 ILE A CA 1
ATOM 694 C C . ILE A 1 89 ? 7.891 1.114 2.725 1.00 89.12 89 ILE A C 1
ATOM 696 O O . ILE A 1 89 ? 8.790 1.230 1.892 1.00 89.12 89 ILE A O 1
ATOM 700 N N . HIS A 1 90 ? 7.277 2.190 3.222 1.00 84.44 90 HIS A N 1
ATOM 701 C CA . HIS A 1 90 ? 7.637 3.557 2.838 1.00 84.44 90 HIS A CA 1
ATOM 702 C C . HIS A 1 90 ? 9.076 3.924 3.213 1.00 84.44 90 HIS A C 1
ATOM 704 O O . HIS A 1 90 ? 9.753 4.615 2.447 1.00 84.44 90 HIS A O 1
ATOM 710 N N . LYS A 1 91 ? 9.561 3.459 4.368 1.00 85.69 91 LYS A N 1
ATOM 711 C CA . LYS A 1 91 ? 10.957 3.627 4.779 1.00 85.69 91 LYS A CA 1
ATOM 712 C C . LYS A 1 91 ? 11.903 2.873 3.843 1.00 85.69 91 LYS A C 1
ATOM 714 O O . LYS A 1 91 ? 12.887 3.464 3.410 1.00 85.69 91 LYS A O 1
ATOM 719 N N . GLU A 1 92 ? 11.589 1.622 3.502 1.00 87.19 92 GLU A N 1
ATOM 720 C CA . GLU A 1 92 ? 12.360 0.799 2.554 1.00 87.19 92 GLU A CA 1
ATOM 721 C C . GLU A 1 92 ? 12.433 1.460 1.158 1.00 87.19 92 GLU A C 1
ATOM 723 O O . GLU A 1 92 ? 13.473 1.425 0.505 1.00 87.19 92 GLU A O 1
ATOM 728 N N . LEU A 1 93 ? 11.377 2.165 0.737 1.00 84.31 93 LEU A N 1
ATOM 729 C CA . LEU A 1 93 ? 11.333 2.943 -0.512 1.00 84.31 93 LEU A CA 1
ATOM 730 C C . LEU A 1 93 ? 11.996 4.334 -0.435 1.00 84.31 93 LEU A C 1
ATOM 732 O O . LEU A 1 93 ? 12.003 5.065 -1.428 1.00 84.31 93 LEU A O 1
ATOM 736 N N . GLY A 1 94 ? 12.532 4.730 0.723 1.00 82.44 94 GLY A N 1
ATOM 737 C CA . GLY A 1 94 ? 13.186 6.029 0.919 1.00 82.44 94 GLY A CA 1
ATOM 738 C C . GLY A 1 94 ? 12.226 7.217 1.066 1.00 82.44 94 GLY A C 1
ATOM 739 O O . GLY A 1 94 ? 12.644 8.368 0.965 1.00 82.44 94 GLY A O 1
ATOM 740 N N . HIS A 1 95 ? 10.934 6.977 1.305 1.00 73.38 95 HIS A N 1
ATOM 741 C CA . HIS A 1 95 ? 9.940 8.041 1.465 1.00 73.38 95 HIS A CA 1
ATOM 742 C C . HIS A 1 95 ? 9.862 8.589 2.903 1.00 73.38 95 HIS A C 1
ATOM 744 O O . HIS A 1 95 ? 9.453 9.738 3.085 1.00 73.38 95 HIS A O 1
ATOM 750 N N . GLY A 1 96 ? 10.315 7.830 3.908 1.00 65.31 96 GLY A N 1
ATOM 751 C CA . GLY A 1 96 ? 10.278 8.209 5.329 1.00 65.31 96 GLY A CA 1
ATOM 752 C C . GLY A 1 96 ? 8.965 7.833 6.030 1.00 65.31 96 GLY A C 1
ATOM 753 O O . GLY A 1 96 ? 8.088 7.229 5.417 1.00 65.31 96 GLY A O 1
ATOM 754 N N . LYS A 1 97 ? 8.843 8.175 7.322 1.00 63.94 97 LYS A N 1
ATOM 755 C CA . LYS A 1 97 ? 7.650 7.897 8.145 1.00 63.94 97 LYS A CA 1
ATOM 756 C C . LYS A 1 97 ? 6.531 8.901 7.871 1.00 63.94 97 LYS A C 1
ATOM 758 O O . LYS A 1 97 ? 6.788 10.029 7.451 1.00 63.94 97 LYS A O 1
ATOM 763 N N . ASN A 1 98 ? 5.300 8.530 8.193 1.00 61.34 98 ASN A N 1
ATOM 764 C CA . ASN A 1 98 ? 4.147 9.427 8.203 1.00 61.34 98 ASN A CA 1
ATOM 765 C C . ASN A 1 98 ? 3.628 9.947 6.843 1.00 61.34 98 ASN A C 1
ATOM 767 O O . ASN A 1 98 ? 2.897 10.935 6.776 1.00 61.34 98 ASN A O 1
ATOM 771 N N . ARG A 1 99 ? 3.956 9.287 5.728 1.00 63.56 99 ARG A N 1
ATOM 772 C CA . ARG A 1 99 ? 3.569 9.742 4.371 1.00 63.56 99 ARG A CA 1
ATOM 773 C C . ARG A 1 99 ? 2.177 9.280 3.909 1.00 63.56 99 ARG A C 1
ATOM 775 O O . ARG A 1 99 ? 1.847 9.383 2.732 1.00 63.56 99 ARG A O 1
ATOM 782 N N . TRP A 1 100 ? 1.350 8.780 4.815 1.00 60.09 100 TRP A N 1
ATOM 783 C CA . TRP A 1 100 ? 0.026 8.208 4.533 1.00 60.09 100 TRP A CA 1
ATOM 784 C C . TRP A 1 100 ? -1.023 9.228 4.075 1.00 60.09 100 TRP A C 1
ATOM 786 O O . TRP A 1 100 ? -1.869 8.900 3.250 1.00 60.09 100 TRP A O 1
ATOM 796 N N . GLU A 1 101 ? -0.956 10.470 4.561 1.00 54.03 101 GLU A N 1
ATOM 797 C CA . GLU A 1 101 ? -2.044 11.453 4.410 1.00 54.03 101 GLU A CA 1
ATOM 798 C C . GLU A 1 101 ? -2.061 12.199 3.067 1.00 54.03 101 GLU A C 1
ATOM 800 O O . GLU A 1 101 ? -3.028 12.888 2.748 1.00 54.03 101 GLU A O 1
ATOM 805 N N . LYS A 1 102 ? -1.022 12.077 2.230 1.00 45.28 102 LYS A N 1
ATOM 806 C CA . LYS A 1 102 ? -0.951 12.819 0.959 1.00 45.28 102 LYS A CA 1
ATOM 807 C C . LYS A 1 102 ? -0.511 11.945 -0.194 1.00 45.28 102 LYS A C 1
ATOM 809 O O . LYS A 1 102 ? 0.677 11.680 -0.332 1.00 45.28 102 LYS A O 1
ATOM 814 N N . LYS A 1 103 ? -1.453 11.598 -1.083 1.00 47.94 103 LYS A N 1
ATOM 815 C CA . LYS A 1 103 ? -1.250 11.063 -2.453 1.00 47.94 103 LYS A CA 1
ATOM 816 C C . LYS A 1 103 ? -0.330 9.827 -2.596 1.00 47.94 103 LYS A C 1
ATOM 818 O O . LYS A 1 103 ? -0.253 9.292 -3.696 1.00 47.94 103 LYS A O 1
ATOM 823 N N . MET A 1 104 ? 0.346 9.357 -1.544 1.00 48.50 104 MET A N 1
ATOM 824 C CA . MET A 1 104 ? 1.388 8.330 -1.603 1.00 48.50 104 MET A CA 1
ATOM 825 C C . MET A 1 104 ? 0.834 6.917 -1.562 1.00 48.50 104 MET A C 1
ATOM 827 O O . MET A 1 104 ? 1.323 6.096 -2.323 1.00 48.50 104 MET A O 1
ATOM 831 N N . ILE A 1 105 ? -0.234 6.657 -0.803 1.00 52.66 105 ILE A N 1
ATOM 832 C CA . ILE A 1 105 ? -0.956 5.378 -0.891 1.00 52.66 105 ILE A CA 1
ATOM 833 C C . ILE A 1 105 ? -1.404 5.142 -2.342 1.00 52.66 105 ILE A C 1
ATOM 835 O O . ILE A 1 105 ? -1.097 4.104 -2.920 1.00 52.66 105 ILE A O 1
ATOM 839 N N . LYS A 1 106 ? -1.992 6.164 -2.988 1.00 51.44 106 LYS A N 1
ATOM 840 C CA . LYS A 1 106 ? -2.319 6.110 -4.422 1.00 51.44 106 LYS A CA 1
ATOM 841 C C . LYS A 1 106 ? -1.067 5.934 -5.292 1.00 51.44 106 LYS A C 1
ATOM 843 O O . LYS A 1 106 ? -1.058 5.046 -6.117 1.00 51.44 106 LYS A O 1
ATOM 848 N N . LYS A 1 107 ? 0.010 6.704 -5.087 1.00 49.75 107 LYS A N 1
ATOM 849 C CA . LYS A 1 107 ? 1.248 6.619 -5.899 1.00 49.75 107 LYS A CA 1
ATOM 850 C C . LYS A 1 107 ? 2.111 5.372 -5.676 1.00 49.75 107 LYS A C 1
ATOM 852 O O . LYS A 1 107 ? 3.101 5.215 -6.380 1.00 49.75 107 LYS A O 1
ATOM 857 N N . ILE A 1 108 ? 1.836 4.548 -4.671 1.00 51.28 108 ILE A N 1
ATOM 858 C CA . ILE A 1 108 ? 2.650 3.367 -4.342 1.00 51.28 108 ILE A CA 1
ATOM 859 C C . ILE A 1 10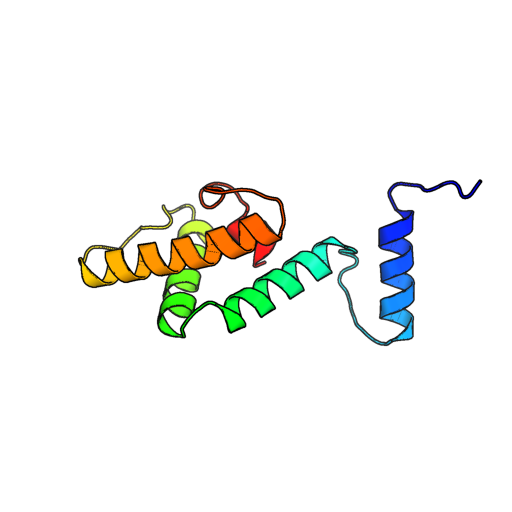8 ? 1.846 2.089 -4.574 1.00 51.28 108 ILE A C 1
ATOM 861 O O . ILE A 1 108 ? 2.418 1.103 -5.032 1.00 51.28 108 ILE A O 1
ATOM 865 N N . ILE A 1 109 ? 0.525 2.122 -4.378 1.00 52.44 109 ILE A N 1
ATOM 866 C CA . ILE A 1 109 ? -0.347 0.956 -4.561 1.00 52.44 109 ILE A CA 1
ATOM 867 C C . ILE A 1 109 ? -1.081 0.955 -5.918 1.00 52.44 109 ILE A C 1
ATOM 869 O O . ILE A 1 109 ? -1.337 -0.133 -6.436 1.00 52.44 109 ILE A O 1
ATOM 873 N N . LEU A 1 110 ? -1.360 2.110 -6.545 1.00 46.28 110 LEU A N 1
ATOM 874 C CA . LEU A 1 110 ? -2.067 2.237 -7.842 1.00 46.28 110 LEU A CA 1
ATOM 875 C C . LEU A 1 110 ? -1.137 2.777 -8.948 1.00 46.28 110 LEU A C 1
ATOM 877 O O . LEU A 1 110 ? -1.100 2.199 -10.066 1.00 46.28 110 LEU A O 1
#

Foldseek 3Di:
DPPDDPCNQLVVQVVVCVVVVNDDPSCGVLVVLLVQLVVLCVVQPDPLLVVLLVCLVVCVVVPHHSCPPQDDPVSVVSNVSSQVSSQVSCVVVVNHGDPSGDCVSVSRND

Organism: NCBI:txid1227360

Secondary structure (DSSP, 8-state):
-----TTHHHHHHHHHHHHTT----S-THHHHHHHHHHHHHHHH--HHHHHHHHHHHHHHHTT--TTTT--SHHHHHHHHHHHHHHHHHHHHTT--SSGGGTTHHHHHH-

Sequence (110 aa):
MVNVSYSTIRDGINVACKKTGIDQAGRGAHGFRHAYARNRMDQLMTAEQKTMMQRIIDNCSINRKADYGILSETDKTLYNATKEAMDRIHKELGHGKNRWEKKMIKKIIL